Protein AF-A0A3B9PSD3-F1 (afdb_monomer_lite)

Sequence (153 aa):
PRFQTYWLVALSIFFWSGLLLFSYFLRPRLGNSTTFWVAGIWITGTFFLGWGFFLSRMESTKLNREVIALSPSSQTEDPANGIPLRVFAGDGSSANTNVTPGTSLFLDLDTKGFPRSHQSQSGEKWFLARSSSGTNKGWIKRNEFDPVLDLHL

Foldseek 3Di:
DVQLVVLVVVLVCLLVVLVVVLVVCPPPPHDPVVSVVSVVCSVVVSVVSVVVSVVVVVVVLQLLQKKFFADQPPDPDPLVVAAFFFADPDPPTDGPDGDRGRAIKGFDADPVSHGDWDADPVRWIWTWIAHPVRPHTHIDTPSRIGRPDPDPD

pLDDT: mean 84.6, std 11.33, range [44.03, 95.0]

Secondary structure (DSSP, 8-state):
-HHHHHHHHHHHHHHHHHHHHHHHHTSTTS-HHHHHHHHHHHHHHHHHHHHHHHHHHHHHHHHTTEEEE---TT----GGG-EEEESSSSTTPPEEEEE-TT-EEEEPB-TTSSB-EEE-TTS-EEEEEE-TTS-SEEEEEGGGEEESS----

Radius of gyration: 24.24 Å; chains: 1; bounding box: 54×23×71 Å

Structure (mmCIF, N/CA/C/O backbone):
data_AF-A0A3B9PSD3-F1
#
_entry.id   AF-A0A3B9PSD3-F1
#
loop_
_atom_site.group_PDB
_atom_site.id
_atom_site.type_symbol
_atom_site.label_atom_id
_atom_site.label_alt_id
_atom_site.label_comp_id
_atom_site.label_asym_id
_atom_site.label_entity_id
_atom_site.label_seq_id
_atom_site.pdbx_PDB_ins_code
_atom_site.Cartn_x
_atom_site.Cartn_y
_atom_site.Cartn_z
_atom_site.occupancy
_atom_site.B_iso_or_equiv
_atom_site.auth_seq_id
_atom_site.auth_comp_id
_atom_site.auth_asym_id
_atom_site.auth_atom_id
_atom_site.pdbx_PDB_model_num
ATOM 1 N N . PRO A 1 1 ? -7.102 -7.348 0.145 1.00 59.66 1 PRO A N 1
ATOM 2 C CA . PRO A 1 1 ? -8.554 -7.116 0.362 1.00 59.66 1 PRO A CA 1
ATOM 3 C C . PRO A 1 1 ? -9.176 -7.879 1.552 1.00 59.66 1 PRO A C 1
ATOM 5 O O . PRO A 1 1 ? -9.782 -7.236 2.397 1.00 59.66 1 PRO A O 1
ATOM 8 N N . ARG A 1 2 ? -9.018 -9.211 1.666 1.00 71.19 2 ARG A N 1
ATOM 9 C CA . ARG A 1 2 ? -9.720 -10.019 2.695 1.00 71.19 2 ARG A CA 1
ATOM 10 C C . ARG A 1 2 ? -9.451 -9.567 4.141 1.00 71.19 2 ARG A C 1
ATOM 12 O O . ARG A 1 2 ? -10.382 -9.444 4.927 1.00 71.19 2 ARG A O 1
ATOM 19 N N . PHE A 1 3 ? -8.201 -9.237 4.470 1.00 78.12 3 PHE A N 1
ATOM 20 C CA . PHE A 1 3 ? -7.830 -8.767 5.812 1.00 78.12 3 PHE A CA 1
ATOM 21 C C . PHE A 1 3 ? -8.452 -7.418 6.194 1.00 78.12 3 PHE A C 1
ATOM 23 O O . PHE A 1 3 ? -8.880 -7.250 7.331 1.00 78.12 3 PHE A O 1
ATOM 30 N N . GLN A 1 4 ? -8.569 -6.483 5.247 1.00 82.69 4 GLN A N 1
ATOM 31 C CA . GLN A 1 4 ? -9.203 -5.182 5.491 1.00 82.69 4 GLN A CA 1
ATOM 32 C C . GLN A 1 4 ? -10.674 -5.349 5.885 1.00 82.69 4 GLN A C 1
ATOM 34 O O . GLN A 1 4 ? -11.156 -4.668 6.786 1.00 82.69 4 GLN A O 1
ATOM 39 N N . THR A 1 5 ? -11.373 -6.280 5.228 1.00 87.00 5 THR A N 1
ATOM 40 C CA . THR A 1 5 ? -12.773 -6.593 5.524 1.00 87.00 5 THR A CA 1
ATOM 41 C C . THR A 1 5 ? -12.932 -7.123 6.946 1.00 87.00 5 THR A C 1
ATOM 43 O O . THR A 1 5 ? -13.839 -6.680 7.643 1.00 87.00 5 THR A O 1
ATOM 46 N N . TYR A 1 6 ? -12.033 -7.995 7.420 1.00 88.81 6 TYR A N 1
ATOM 47 C CA . TYR A 1 6 ? -12.081 -8.487 8.802 1.00 88.81 6 TYR A CA 1
ATOM 48 C C . TYR A 1 6 ? -11.912 -7.364 9.831 1.00 88.81 6 TYR A C 1
ATOM 50 O O . TYR A 1 6 ? -12.701 -7.287 10.771 1.00 88.81 6 TYR A O 1
ATOM 58 N N . TRP A 1 7 ? -10.953 -6.453 9.627 1.00 88.94 7 TRP A N 1
ATOM 59 C CA . TRP A 1 7 ? -10.776 -5.285 10.499 1.00 88.94 7 TRP A CA 1
ATOM 60 C C . TRP A 1 7 ? -12.003 -4.370 10.502 1.00 88.94 7 TRP A C 1
ATOM 62 O O . TRP A 1 7 ? -12.433 -3.925 11.563 1.00 88.94 7 TRP A O 1
ATOM 72 N N . LEU A 1 8 ? -12.598 -4.123 9.332 1.00 90.88 8 LEU A N 1
ATOM 73 C CA . LEU A 1 8 ? -13.784 -3.276 9.198 1.00 90.88 8 LEU A CA 1
ATOM 74 C C . LEU A 1 8 ? -15.015 -3.882 9.889 1.00 90.88 8 LEU A C 1
ATOM 76 O O . LEU A 1 8 ? -15.758 -3.171 10.567 1.00 90.88 8 LEU A O 1
ATOM 80 N N . VAL A 1 9 ? -15.224 -5.193 9.740 1.00 93.06 9 VAL A N 1
ATOM 81 C CA . VAL A 1 9 ? -16.315 -5.917 10.406 1.00 93.06 9 VAL A CA 1
ATOM 82 C C . VAL A 1 9 ? -16.109 -5.911 11.920 1.00 93.06 9 VAL A C 1
ATOM 84 O O . VAL A 1 9 ? -17.032 -5.557 12.650 1.00 93.06 9 VAL A O 1
ATOM 87 N N . ALA A 1 10 ? -14.898 -6.219 12.397 1.00 91.94 10 ALA A N 1
ATOM 88 C CA . ALA A 1 10 ? -14.577 -6.191 13.822 1.00 91.94 10 ALA A CA 1
ATOM 89 C C . ALA A 1 10 ? -14.781 -4.793 14.430 1.00 91.94 10 ALA A C 1
ATOM 91 O O . ALA A 1 10 ? -15.426 -4.667 15.469 1.00 91.94 10 ALA A O 1
ATOM 92 N N . LEU A 1 11 ? -14.308 -3.741 13.749 1.00 93.56 11 LEU A N 1
ATOM 93 C CA . LEU A 1 11 ? -14.519 -2.346 14.145 1.00 93.56 11 LEU A CA 1
ATOM 94 C C . LEU A 1 11 ? -16.009 -2.010 14.228 1.00 93.56 11 LEU A C 1
ATOM 96 O O . LEU A 1 11 ? -16.447 -1.424 15.212 1.00 93.56 11 LEU A O 1
ATOM 100 N N . SER A 1 12 ? -16.792 -2.414 13.226 1.00 94.00 12 SER A N 1
ATOM 101 C CA . SER A 1 12 ? -18.231 -2.142 13.190 1.00 94.00 12 SER A CA 1
ATOM 102 C C . SER A 1 12 ? -18.958 -2.827 14.350 1.00 94.00 12 SER A C 1
ATOM 104 O O . SER A 1 12 ? -19.711 -2.178 15.071 1.00 94.00 12 SER A O 1
ATOM 106 N N . ILE A 1 13 ? -18.703 -4.120 14.577 1.00 94.69 13 ILE A N 1
ATOM 107 C CA . ILE A 1 13 ? -19.325 -4.886 15.669 1.00 94.69 13 ILE A CA 1
ATOM 108 C C . ILE A 1 13 ? -18.940 -4.299 17.032 1.00 94.69 13 ILE A C 1
ATOM 110 O O . ILE A 1 13 ? -19.797 -4.135 17.902 1.00 94.69 13 ILE A O 1
ATOM 114 N N . PHE A 1 14 ? -17.668 -3.950 17.230 1.00 93.69 14 PHE A N 1
ATOM 115 C CA . PHE A 1 14 ? -17.190 -3.391 18.494 1.00 93.69 14 PHE A CA 1
ATOM 116 C C . PHE A 1 14 ? -17.748 -1.984 18.756 1.00 93.69 14 PHE A C 1
ATOM 118 O O . PHE A 1 14 ? -18.176 -1.670 19.866 1.00 93.69 14 PHE A O 1
ATOM 125 N N . PHE A 1 15 ? -17.818 -1.151 17.716 1.00 94.12 15 PHE A N 1
ATOM 126 C CA . PHE A 1 15 ? -18.397 0.185 17.796 1.00 94.12 15 PHE A CA 1
ATOM 127 C C . PHE A 1 15 ? -19.880 0.130 18.186 1.00 94.12 15 PHE A C 1
ATOM 129 O O . PHE A 1 15 ? -20.284 0.743 19.175 1.00 94.12 15 PHE A O 1
ATOM 136 N N . TRP A 1 16 ? -20.683 -0.658 17.462 1.00 94.38 16 TRP A N 1
ATOM 137 C CA . TRP A 1 16 ? -22.121 -0.763 17.718 1.00 94.38 16 TRP A CA 1
ATOM 138 C C . TRP A 1 16 ? -22.443 -1.459 19.042 1.00 94.38 16 TRP A C 1
ATOM 140 O O . TRP A 1 16 ? -23.335 -1.011 19.763 1.00 94.38 16 TRP A O 1
ATOM 150 N N . SER A 1 17 ? -21.711 -2.516 19.405 1.00 91.44 17 SER A N 1
ATOM 151 C CA . SER A 1 17 ? -21.929 -3.205 20.685 1.00 91.44 17 SER A CA 1
ATOM 152 C C . SER A 1 17 ? -21.620 -2.300 21.880 1.00 91.44 17 SER A C 1
ATOM 154 O O . SER A 1 17 ? -22.390 -2.283 22.840 1.00 91.44 17 SER A O 1
ATOM 156 N N . GLY A 1 18 ? -20.569 -1.480 21.802 1.00 89.56 18 GLY A N 1
ATOM 157 C CA . GLY A 1 18 ? -20.262 -0.510 22.849 1.00 89.56 18 GLY A CA 1
ATOM 158 C C . GLY A 1 18 ? -21.263 0.641 22.952 1.00 89.56 18 GLY A C 1
ATOM 159 O O . GLY A 1 18 ? -21.588 1.035 24.069 1.00 89.56 18 GLY A O 1
ATOM 160 N N . LEU A 1 19 ? -21.838 1.120 21.838 1.00 89.12 19 LEU A N 1
ATOM 161 C CA . LEU A 1 19 ? -22.943 2.093 21.873 1.00 89.12 19 LEU A CA 1
ATOM 162 C C . LEU A 1 19 ? -24.178 1.536 22.593 1.00 89.12 19 LEU A C 1
ATOM 164 O O . LEU A 1 19 ? -24.767 2.214 23.438 1.00 89.12 19 LEU A O 1
ATOM 168 N N . LEU A 1 20 ? -24.552 0.288 22.293 1.00 88.75 20 LEU A N 1
ATOM 169 C CA . LEU A 1 20 ? -25.661 -0.386 22.970 1.00 88.75 20 LEU A CA 1
ATOM 170 C C . LEU A 1 20 ? -25.365 -0.576 24.461 1.00 88.75 20 LEU A C 1
ATOM 172 O O . LEU A 1 20 ? -26.224 -0.277 25.293 1.00 88.75 20 LEU A O 1
ATOM 176 N N . LEU A 1 21 ? -24.141 -0.987 24.813 1.00 84.75 21 LEU A N 1
ATOM 177 C CA . LEU A 1 21 ? -23.711 -1.082 26.208 1.00 84.75 21 LEU A CA 1
ATOM 178 C C . LEU A 1 21 ? -23.828 0.278 26.907 1.00 84.75 21 LEU A C 1
ATOM 180 O O . LEU A 1 21 ? -24.452 0.378 27.958 1.00 84.75 21 LEU A O 1
ATOM 184 N N . PHE A 1 22 ? -23.303 1.343 26.303 1.00 81.12 22 PHE A N 1
ATOM 185 C CA . PHE A 1 22 ? -23.349 2.687 26.873 1.00 81.12 22 PHE A CA 1
ATOM 186 C C . PHE A 1 22 ? -24.790 3.155 27.122 1.00 81.12 22 PHE A C 1
ATOM 188 O O . PHE A 1 22 ? -25.098 3.670 28.197 1.00 81.12 22 PHE A O 1
ATOM 195 N N . SER A 1 23 ? -25.706 2.881 26.186 1.00 80.56 23 SER A N 1
ATOM 196 C CA . SER A 1 23 ? -27.136 3.179 26.353 1.00 80.56 23 SER A CA 1
ATOM 197 C C . SER A 1 23 ? -27.783 2.430 27.529 1.00 80.56 23 SER A C 1
ATOM 199 O O . SER A 1 23 ? -28.663 2.967 28.202 1.00 80.56 23 SER A O 1
ATOM 201 N N . TYR A 1 24 ? -27.318 1.214 27.831 1.00 80.56 24 TYR A N 1
ATOM 202 C CA . TYR A 1 24 ? -27.769 0.438 28.986 1.00 80.56 24 TYR A CA 1
ATOM 203 C C . TYR A 1 24 ? -27.231 1.005 30.310 1.00 80.56 24 TYR A C 1
ATOM 205 O O . TYR A 1 24 ? -27.978 1.104 31.286 1.00 80.56 24 TYR A O 1
ATOM 213 N N . PHE A 1 25 ? -25.963 1.431 30.332 1.00 75.38 25 PHE A N 1
ATOM 214 C CA . PHE A 1 25 ? -25.297 1.994 31.515 1.00 75.38 25 PHE A CA 1
ATOM 215 C C . PHE A 1 25 ? -25.713 3.437 31.846 1.00 75.38 25 PHE A C 1
ATOM 217 O O . PHE A 1 25 ? -25.561 3.859 32.988 1.00 75.38 25 PHE A O 1
ATOM 224 N N . LEU A 1 26 ? -26.300 4.174 30.896 1.00 71.56 26 LEU A N 1
ATOM 225 C CA . LEU A 1 26 ? -26.901 5.497 31.127 1.00 71.56 26 LEU A CA 1
ATOM 226 C C . LEU A 1 26 ? -28.173 5.458 31.995 1.00 71.56 26 LEU A C 1
ATOM 228 O O . LEU A 1 26 ? -28.706 6.510 32.354 1.00 71.56 26 LEU A O 1
ATOM 232 N N . ARG A 1 27 ? -28.683 4.271 32.359 1.00 71.69 27 ARG A N 1
ATOM 233 C CA . ARG A 1 27 ? -29.788 4.176 33.319 1.00 71.69 27 ARG A CA 1
ATOM 234 C C . ARG A 1 27 ? -29.332 4.708 34.686 1.00 71.69 27 ARG A C 1
ATOM 236 O O . ARG A 1 27 ? -28.295 4.269 35.180 1.00 71.69 27 ARG A O 1
ATOM 243 N N . PRO A 1 28 ? -30.148 5.528 35.376 1.00 64.69 28 PRO A N 1
ATOM 244 C CA . PRO A 1 28 ? -29.783 6.219 36.625 1.00 64.69 28 PRO A CA 1
ATOM 245 C C . PRO A 1 28 ? -29.512 5.301 37.836 1.00 64.69 28 PRO A C 1
ATOM 247 O O . PRO A 1 28 ? -29.362 5.773 38.956 1.00 64.69 28 PRO A O 1
ATOM 250 N N . ARG A 1 29 ? -29.476 3.980 37.634 1.00 64.31 29 ARG A N 1
ATOM 251 C CA . ARG A 1 29 ? -29.331 2.958 38.675 1.00 64.31 29 ARG A CA 1
ATOM 252 C C . ARG A 1 29 ? -27.887 2.467 38.852 1.00 64.31 29 ARG A C 1
ATOM 254 O O . ARG A 1 29 ? -27.625 1.726 39.794 1.00 64.31 29 ARG A O 1
ATOM 261 N N . LEU A 1 30 ? -26.969 2.835 37.956 1.00 61.16 30 LEU A N 1
ATOM 262 C CA . LEU A 1 30 ? -25.576 2.377 37.959 1.00 61.16 30 LEU A CA 1
ATOM 263 C C . LEU A 1 30 ? -24.637 3.514 38.379 1.00 61.16 30 LEU A C 1
ATOM 265 O O . LEU A 1 30 ? -24.855 4.672 38.037 1.00 61.16 30 LEU A O 1
ATOM 269 N N . GLY A 1 31 ? -23.606 3.191 39.163 1.00 69.12 31 GLY A N 1
ATOM 270 C CA . GLY A 1 31 ? -22.671 4.186 39.687 1.00 69.12 31 GLY A CA 1
ATOM 271 C C . GLY A 1 31 ? -21.788 4.785 38.590 1.00 69.12 31 GLY A C 1
ATOM 272 O O . GLY A 1 31 ? -21.172 4.045 37.819 1.00 69.12 31 GLY A O 1
ATOM 273 N N . ASN A 1 32 ? -21.658 6.116 38.579 1.00 72.44 32 ASN A N 1
ATOM 274 C CA . ASN A 1 32 ? -20.945 6.894 37.553 1.00 72.44 32 ASN A CA 1
ATOM 275 C C . ASN A 1 32 ? -19.524 6.381 37.242 1.00 72.44 32 ASN A C 1
ATOM 277 O O . ASN A 1 32 ? -19.093 6.430 36.094 1.00 72.44 32 ASN A O 1
ATOM 281 N N . SER A 1 33 ? -18.803 5.843 38.234 1.00 79.44 33 SER A N 1
ATOM 282 C CA . SER A 1 33 ? -17.440 5.314 38.052 1.00 79.44 33 SER A CA 1
ATOM 283 C C . SER A 1 33 ? -17.373 4.157 37.044 1.00 79.44 33 SER A C 1
ATOM 285 O O . SER 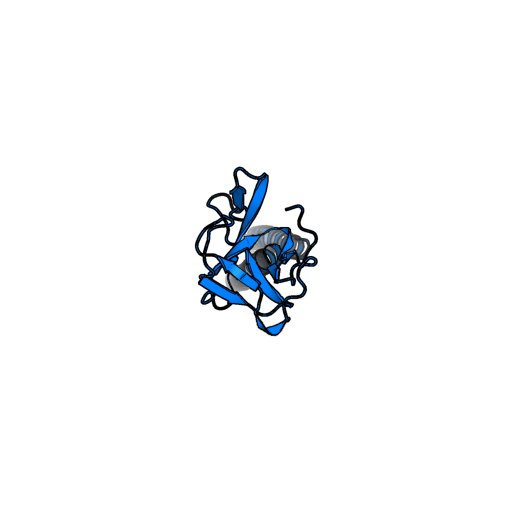A 1 33 ? -16.477 4.124 36.203 1.00 79.44 33 SER A O 1
ATOM 287 N N . THR A 1 34 ? -18.347 3.242 37.069 1.00 79.44 34 THR A N 1
ATOM 288 C CA . THR A 1 34 ? -18.379 2.088 36.152 1.00 79.44 34 THR A CA 1
ATOM 289 C C . THR A 1 34 ? -18.632 2.508 34.704 1.00 79.44 34 THR A C 1
ATOM 291 O O . THR A 1 34 ? -17.984 1.998 33.791 1.00 79.44 34 THR A O 1
ATOM 294 N N . THR A 1 35 ? -19.494 3.506 34.496 1.00 81.31 35 THR A N 1
ATOM 295 C CA . THR A 1 35 ? -19.794 4.067 33.175 1.00 81.31 35 THR A CA 1
ATOM 296 C C . THR A 1 35 ? -18.565 4.722 32.542 1.00 81.31 35 THR A C 1
ATOM 298 O O . THR A 1 35 ? -18.313 4.518 31.356 1.00 81.31 35 THR A O 1
ATOM 301 N N . PHE A 1 36 ? -17.752 5.447 33.323 1.00 84.12 36 PHE A N 1
ATOM 302 C CA . PHE A 1 36 ? -16.509 6.047 32.821 1.00 84.12 36 PHE A CA 1
ATOM 303 C C . PHE A 1 36 ? -15.465 5.000 32.414 1.00 84.12 36 PHE A C 1
ATOM 305 O O . PHE A 1 36 ? -14.837 5.148 31.367 1.00 84.12 36 PHE A O 1
ATOM 312 N N . TRP A 1 37 ? -15.308 3.921 33.187 1.00 85.31 37 TRP A N 1
ATOM 313 C CA . TRP A 1 37 ? -14.384 2.835 32.837 1.00 85.31 37 TRP A CA 1
ATOM 314 C C . TRP A 1 37 ? -14.788 2.112 31.550 1.00 85.31 37 TRP A C 1
ATOM 316 O O . TRP A 1 37 ? -13.952 1.910 30.669 1.00 85.31 37 TRP A O 1
ATOM 326 N N . VAL A 1 38 ? -16.073 1.768 31.412 1.00 85.81 38 VAL A N 1
ATOM 327 C CA . VAL A 1 38 ? -16.601 1.123 30.198 1.00 85.81 38 VAL A CA 1
ATOM 328 C C . VAL A 1 38 ? -16.423 2.035 28.983 1.00 85.81 38 VAL A C 1
ATOM 330 O O . VAL A 1 38 ? -15.973 1.573 27.935 1.00 85.81 38 VAL A O 1
ATOM 333 N N . ALA A 1 39 ? -16.706 3.334 29.128 1.00 86.62 39 ALA A N 1
ATOM 334 C CA . ALA A 1 39 ? -16.492 4.310 28.064 1.00 86.62 39 ALA A CA 1
ATOM 335 C C . ALA A 1 39 ? -15.012 4.410 27.662 1.00 86.62 39 ALA A C 1
ATOM 337 O O . ALA A 1 39 ? -14.705 4.416 26.472 1.00 86.62 39 ALA A O 1
ATOM 338 N N . GLY A 1 40 ? -14.093 4.428 28.634 1.00 90.62 40 GLY A N 1
ATOM 339 C CA . GLY A 1 40 ? -12.653 4.454 28.379 1.00 90.62 40 GLY A CA 1
ATOM 340 C C . GLY A 1 40 ? -12.183 3.248 27.565 1.00 90.62 40 GLY A C 1
ATOM 341 O O . GLY A 1 40 ? -11.575 3.419 26.510 1.00 90.62 40 GLY A O 1
ATOM 342 N N . ILE A 1 41 ? -12.537 2.032 27.996 1.00 90.75 41 ILE A N 1
ATOM 343 C CA . ILE A 1 41 ? -12.187 0.791 27.283 1.00 90.75 41 ILE A CA 1
ATOM 344 C C . ILE A 1 41 ? -12.766 0.796 25.864 1.00 90.75 41 ILE A C 1
ATOM 346 O O . ILE A 1 41 ? -12.080 0.418 24.913 1.00 90.75 41 ILE A O 1
ATOM 350 N N . TRP A 1 42 ? -14.011 1.246 25.705 1.00 92.56 42 TRP A N 1
ATOM 351 C CA . TRP A 1 42 ? -14.661 1.299 24.401 1.00 92.56 42 TRP A CA 1
ATOM 352 C C . TRP A 1 42 ? -13.985 2.287 23.442 1.00 92.56 42 TRP A C 1
ATOM 354 O O . TRP A 1 42 ? -13.716 1.935 22.291 1.00 92.56 42 TRP A O 1
ATOM 364 N N . ILE A 1 43 ? -13.653 3.495 23.908 1.00 92.81 43 ILE A N 1
ATOM 365 C CA . ILE A 1 43 ? -12.957 4.505 23.098 1.00 92.81 43 ILE A CA 1
ATOM 366 C C . ILE A 1 43 ? -11.573 3.992 22.692 1.00 92.81 43 ILE A C 1
ATOM 368 O O . ILE A 1 43 ? -11.231 4.019 21.508 1.00 92.81 43 ILE A O 1
ATOM 372 N N . THR A 1 44 ? -10.794 3.467 23.642 1.00 95.00 44 THR A N 1
ATOM 373 C CA . THR A 1 44 ? -9.454 2.934 23.363 1.00 95.00 44 THR A CA 1
ATOM 374 C C . THR A 1 44 ? -9.506 1.741 22.408 1.00 95.00 44 THR A C 1
ATOM 376 O O . THR A 1 44 ? -8.723 1.684 21.460 1.00 95.00 44 THR A O 1
ATOM 379 N N . GLY A 1 45 ? -10.452 0.816 22.596 1.00 93.81 45 GLY A N 1
ATOM 380 C CA . GLY A 1 45 ? -10.635 -0.333 21.706 1.00 93.81 45 GLY A CA 1
ATOM 381 C C . GLY A 1 45 ? -11.053 0.077 20.292 1.00 93.81 45 GLY A C 1
ATOM 382 O O . GLY A 1 45 ? -10.506 -0.429 19.314 1.00 93.81 45 GLY A O 1
ATOM 383 N N . THR A 1 46 ? -11.952 1.057 20.167 1.00 94.19 46 THR A N 1
ATOM 384 C CA . THR A 1 46 ? -12.370 1.601 18.865 1.00 94.19 46 THR A CA 1
ATOM 385 C C . THR A 1 46 ? -11.198 2.269 18.149 1.00 94.19 46 THR A C 1
ATOM 387 O O . THR A 1 46 ? -10.991 2.038 16.957 1.00 94.19 46 THR A O 1
ATOM 390 N N . PHE A 1 47 ? -10.387 3.043 18.877 1.00 94.94 47 PHE A N 1
ATOM 391 C CA . PHE A 1 47 ? -9.179 3.655 18.331 1.00 94.94 47 PHE A CA 1
ATOM 392 C C . PHE A 1 47 ? -8.176 2.599 17.847 1.00 94.94 47 PHE A C 1
ATOM 394 O O . PHE A 1 47 ? -7.680 2.693 16.726 1.00 94.94 47 PHE A O 1
ATOM 401 N N . PHE A 1 48 ? -7.928 1.557 18.645 1.00 94.69 48 PHE A N 1
ATOM 402 C CA . PHE A 1 48 ? -7.033 0.459 18.280 1.00 94.69 48 PHE A CA 1
ATOM 403 C C . PHE A 1 48 ? -7.497 -0.288 17.017 1.00 94.69 48 PHE A C 1
ATOM 405 O O . PHE A 1 48 ? -6.701 -0.522 16.107 1.00 94.69 48 PHE A O 1
ATOM 412 N N . LEU A 1 49 ? -8.788 -0.619 16.917 1.00 93.88 49 LEU A N 1
ATOM 413 C CA . LEU A 1 49 ? -9.349 -1.285 15.736 1.00 93.88 49 LEU A CA 1
ATOM 414 C C . LEU A 1 49 ? -9.306 -0.382 14.493 1.00 93.88 49 LEU A C 1
ATOM 416 O O . LEU A 1 49 ? -8.974 -0.850 13.402 1.00 93.88 49 LEU A O 1
ATOM 420 N N . GLY A 1 50 ? -9.591 0.914 14.653 1.00 93.88 50 GLY A N 1
ATOM 421 C CA . GLY A 1 50 ? -9.480 1.902 13.578 1.00 93.88 50 GLY A CA 1
ATOM 422 C C . GLY A 1 50 ? -8.043 2.052 13.074 1.00 93.88 50 GLY A C 1
ATOM 423 O O . GLY A 1 50 ? -7.805 2.084 11.865 1.00 93.88 50 GLY A O 1
ATOM 424 N N . TRP A 1 51 ? -7.076 2.056 13.991 1.00 94.06 51 TRP A N 1
ATOM 425 C CA . TRP A 1 51 ? -5.652 2.052 13.670 1.00 94.06 51 TRP A CA 1
ATOM 426 C C . TRP A 1 51 ? -5.233 0.791 12.898 1.00 94.06 51 TRP A C 1
ATOM 428 O O . TRP A 1 51 ? -4.582 0.892 11.856 1.00 94.06 51 TRP A O 1
ATOM 438 N N . GLY A 1 52 ? -5.663 -0.393 13.346 1.00 92.12 52 GLY A N 1
ATOM 439 C CA . GLY A 1 52 ? -5.403 -1.659 12.652 1.00 92.12 52 GLY A CA 1
ATOM 440 C C . GLY A 1 52 ? -5.979 -1.690 11.232 1.00 92.12 52 GLY A C 1
ATOM 441 O O . GLY A 1 52 ? -5.290 -2.081 10.285 1.00 92.12 52 GLY A O 1
ATOM 442 N N . PHE A 1 53 ? -7.207 -1.195 11.053 1.00 92.38 53 PHE A N 1
ATOM 443 C CA . PHE A 1 53 ? -7.813 -1.028 9.730 1.00 92.38 53 PHE A CA 1
ATOM 444 C C . PHE A 1 53 ? -6.988 -0.096 8.832 1.00 92.38 53 PHE A C 1
ATOM 446 O O . PHE A 1 53 ? -6.731 -0.426 7.673 1.00 92.38 53 PHE A O 1
ATOM 453 N N . PHE A 1 54 ? -6.542 1.047 9.361 1.00 91.56 54 PHE A N 1
ATOM 454 C CA . PHE A 1 54 ? -5.728 2.008 8.619 1.00 91.56 54 PHE A CA 1
ATOM 455 C C . PHE A 1 54 ? -4.401 1.399 8.143 1.00 91.56 54 PHE A C 1
ATOM 457 O O . PHE A 1 54 ? -4.090 1.470 6.952 1.00 91.56 54 PHE A O 1
ATOM 464 N N . LEU A 1 55 ? -3.664 0.727 9.033 1.00 91.38 55 LEU A N 1
ATOM 465 C CA . LEU A 1 55 ? -2.420 0.036 8.683 1.00 91.38 55 LEU A CA 1
ATOM 466 C C . LEU A 1 55 ? -2.650 -1.055 7.632 1.00 91.38 55 LEU A C 1
ATOM 468 O O . LEU A 1 55 ? -1.964 -1.093 6.610 1.00 91.38 55 LEU A O 1
ATOM 472 N N . SER A 1 56 ? -3.668 -1.900 7.828 1.00 90.06 56 SER A N 1
ATOM 473 C CA . SER A 1 56 ? -4.029 -2.943 6.860 1.00 90.06 56 SER A CA 1
ATOM 474 C C . SER A 1 56 ? -4.381 -2.351 5.490 1.00 90.06 56 SER A C 1
ATOM 476 O O . SER A 1 56 ? -4.045 -2.915 4.441 1.00 90.06 56 SER A O 1
ATOM 478 N N . ARG A 1 57 ? -5.028 -1.179 5.476 1.00 88.81 57 ARG A N 1
ATOM 479 C CA . ARG A 1 57 ? -5.343 -0.455 4.246 1.00 88.81 57 ARG A CA 1
ATOM 480 C C . ARG A 1 57 ? -4.093 0.011 3.512 1.00 88.81 57 ARG A C 1
ATOM 482 O O . ARG A 1 57 ? -4.001 -0.214 2.303 1.00 88.81 57 ARG A O 1
ATOM 489 N N . MET A 1 58 ? -3.152 0.631 4.219 1.00 87.00 58 MET A N 1
ATOM 490 C CA . MET A 1 58 ? -1.902 1.112 3.628 1.00 87.00 58 MET A CA 1
ATOM 491 C C . MET A 1 58 ? -1.084 -0.035 3.035 1.00 87.00 58 MET A C 1
ATOM 493 O O . MET A 1 58 ? -0.699 0.038 1.869 1.00 87.00 58 MET A O 1
ATOM 497 N N . GLU A 1 59 ? -0.891 -1.118 3.787 1.00 87.56 59 GLU A N 1
ATOM 498 C CA . GLU A 1 59 ? -0.063 -2.243 3.340 1.00 87.56 59 GLU A CA 1
ATOM 499 C C . GLU A 1 59 ? -0.692 -3.000 2.171 1.00 87.56 59 GLU A C 1
ATOM 501 O O . GLU A 1 59 ? -0.026 -3.263 1.173 1.00 87.56 59 GLU A O 1
ATOM 506 N N . SER A 1 60 ? -2.006 -3.242 2.190 1.00 86.31 60 SER A N 1
ATOM 507 C CA . SER A 1 60 ? -2.670 -3.841 1.024 1.00 86.31 60 SER A CA 1
ATOM 508 C C . SER A 1 60 ? -2.604 -2.936 -0.209 1.00 86.31 60 SER A C 1
ATOM 510 O O . SER A 1 60 ? -2.605 -3.444 -1.324 1.00 86.31 60 SER A O 1
ATOM 512 N N . THR A 1 61 ? -2.570 -1.611 -0.038 1.00 84.50 61 THR A N 1
ATOM 513 C CA . THR A 1 61 ? -2.452 -0.671 -1.165 1.00 84.50 61 THR A CA 1
ATOM 514 C C . THR A 1 61 ? -1.040 -0.659 -1.749 1.00 84.50 61 THR A C 1
ATOM 516 O O . THR A 1 61 ? -0.891 -0.433 -2.950 1.00 84.50 61 THR A O 1
ATOM 519 N N . LYS A 1 62 ? -0.010 -0.890 -0.923 1.00 86.06 62 LYS A N 1
ATOM 520 C CA . LYS A 1 62 ? 1.373 -1.092 -1.378 1.00 86.06 62 LYS A CA 1
ATOM 521 C C . LYS A 1 62 ? 1.533 -2.434 -2.089 1.00 86.06 62 LYS A C 1
ATOM 523 O O . LYS A 1 62 ? 2.085 -2.465 -3.178 1.00 86.06 62 LYS A O 1
ATOM 528 N N . LEU A 1 63 ? 0.974 -3.504 -1.532 1.00 86.56 63 LEU A N 1
ATOM 529 C CA . LEU A 1 63 ? 1.050 -4.836 -2.128 1.00 86.56 63 LEU A CA 1
ATOM 530 C C . LEU A 1 63 ? 0.307 -4.908 -3.475 1.00 86.56 63 LEU A C 1
ATOM 532 O O . LEU A 1 63 ? 0.811 -5.462 -4.442 1.00 86.56 63 LEU A O 1
ATOM 536 N N . ASN A 1 64 ? -0.862 -4.268 -3.585 1.00 85.94 64 ASN A N 1
ATOM 537 C CA . ASN A 1 64 ? -1.644 -4.223 -4.831 1.00 85.94 64 ASN A CA 1
ATOM 538 C C . ASN A 1 64 ? -0.989 -3.420 -5.968 1.00 85.94 64 ASN A C 1
ATOM 540 O O . ASN A 1 64 ? -1.521 -3.383 -7.071 1.00 85.94 64 ASN A O 1
ATOM 544 N N . ARG A 1 65 ? 0.100 -2.701 -5.711 1.00 89.44 65 ARG A N 1
ATOM 545 C CA . ARG A 1 65 ? 0.847 -1.978 -6.751 1.00 89.44 65 ARG A CA 1
ATOM 546 C C . ARG A 1 65 ? 2.252 -2.537 -6.923 1.00 89.44 65 ARG A C 1
ATOM 548 O O . ARG A 1 65 ? 3.038 -1.936 -7.650 1.00 89.44 65 ARG A O 1
ATOM 555 N N . GLU A 1 66 ? 2.579 -3.593 -6.190 1.00 92.31 66 GLU A N 1
ATOM 556 C CA . GLU A 1 66 ? 3.897 -4.193 -6.202 1.00 92.31 66 GLU A CA 1
ATOM 557 C C . GLU A 1 66 ? 4.054 -5.057 -7.449 1.00 92.31 66 GLU A C 1
ATOM 559 O O . GLU A 1 66 ? 3.210 -5.900 -7.770 1.00 92.31 66 GLU A O 1
ATOM 564 N N . VAL A 1 67 ? 5.140 -4.811 -8.165 1.00 92.38 67 VAL A N 1
ATOM 565 C CA . VAL A 1 67 ? 5.512 -5.509 -9.386 1.00 92.38 67 VAL A CA 1
ATOM 566 C C . VAL A 1 67 ? 6.980 -5.896 -9.307 1.00 92.38 67 VAL A C 1
ATOM 568 O O . VAL A 1 67 ? 7.797 -5.173 -8.739 1.00 92.38 67 VAL A O 1
ATOM 571 N N . ILE A 1 68 ? 7.319 -7.038 -9.881 1.00 91.69 68 ILE A N 1
ATOM 572 C CA . ILE A 1 68 ? 8.682 -7.544 -9.953 1.00 91.69 68 ILE A CA 1
ATOM 573 C C . ILE A 1 68 ? 9.218 -7.218 -11.335 1.00 91.69 68 ILE A C 1
ATOM 575 O O . ILE A 1 68 ? 8.601 -7.561 -12.342 1.00 91.69 68 ILE A O 1
ATOM 579 N N . ALA A 1 69 ? 10.367 -6.554 -11.379 1.00 90.75 69 ALA A N 1
ATOM 580 C CA . ALA A 1 69 ? 11.041 -6.245 -12.628 1.00 90.75 69 ALA A CA 1
ATOM 581 C C . ALA A 1 69 ? 11.569 -7.541 -13.276 1.00 90.75 69 ALA A C 1
ATOM 583 O O . ALA A 1 69 ? 12.280 -8.315 -12.630 1.00 90.75 69 ALA A O 1
ATOM 584 N N . LEU A 1 70 ? 11.235 -7.777 -14.543 1.00 87.38 70 LEU A N 1
ATOM 585 C CA . LEU A 1 70 ? 11.631 -8.955 -15.312 1.00 87.38 70 LEU A CA 1
ATOM 586 C C . LEU A 1 70 ? 12.585 -8.577 -16.441 1.00 87.38 70 LEU A C 1
ATOM 588 O O . LEU A 1 70 ? 12.402 -7.558 -17.107 1.00 87.38 70 LEU A O 1
ATOM 592 N N . SER A 1 71 ? 13.591 -9.418 -16.682 1.00 77.94 71 SER A N 1
ATOM 593 C CA . SER A 1 71 ? 14.428 -9.267 -17.871 1.00 77.94 71 SER A CA 1
ATOM 594 C C . SER A 1 71 ? 13.579 -9.489 -19.127 1.00 77.94 71 SER A C 1
ATOM 596 O O . SER A 1 71 ? 12.810 -10.456 -19.165 1.00 77.94 71 SER A O 1
ATOM 598 N N . PRO A 1 72 ? 13.708 -8.643 -20.163 1.00 66.12 72 PRO A N 1
ATOM 599 C CA . PRO A 1 72 ? 12.987 -8.843 -21.411 1.00 66.12 72 PRO A CA 1
ATOM 600 C C . PRO A 1 72 ? 13.381 -10.190 -22.030 1.00 66.12 72 PRO A C 1
ATOM 602 O O . PRO A 1 72 ? 14.558 -10.493 -22.206 1.00 66.12 72 PRO A O 1
ATOM 605 N N . SER A 1 73 ? 12.384 -11.003 -22.383 1.00 57.72 73 SER A N 1
ATOM 606 C CA . SER A 1 73 ? 12.578 -12.357 -22.925 1.00 57.72 73 SER A CA 1
ATOM 607 C C . SER A 1 73 ? 13.267 -12.397 -24.296 1.00 57.72 73 SER A C 1
ATOM 609 O O . SER A 1 73 ? 13.648 -13.469 -24.760 1.00 57.72 73 SER A O 1
ATOM 611 N N . SER A 1 74 ? 13.418 -11.247 -24.959 1.00 53.50 74 SER A N 1
ATOM 612 C CA . SER A 1 74 ? 13.845 -11.134 -26.354 1.00 53.50 74 SER A CA 1
ATOM 613 C C . SER A 1 74 ? 15.265 -10.603 -26.559 1.00 53.50 74 SER A C 1
ATOM 615 O O . SER A 1 74 ? 15.618 -10.296 -27.696 1.00 53.50 74 SER A O 1
ATOM 617 N N . GLN A 1 75 ? 16.084 -10.463 -25.514 1.00 48.88 75 GLN A N 1
ATOM 618 C CA . GLN A 1 75 ? 17.443 -9.942 -25.667 1.00 48.88 75 GLN A CA 1
ATOM 619 C C . GLN A 1 75 ? 18.486 -10.835 -24.999 1.00 48.88 75 GLN A C 1
ATOM 621 O O . GLN A 1 75 ? 18.466 -11.064 -23.794 1.00 48.88 75 GLN A O 1
ATOM 626 N N . THR A 1 76 ? 19.449 -11.265 -25.815 1.00 44.03 76 THR A N 1
ATOM 627 C CA . THR A 1 76 ? 20.784 -11.777 -25.465 1.00 44.03 76 THR A CA 1
ATOM 628 C C . THR A 1 76 ? 21.642 -10.690 -24.791 1.00 44.03 76 THR A C 1
ATOM 630 O O . THR A 1 76 ? 22.835 -10.576 -25.054 1.00 44.03 76 THR A O 1
ATOM 633 N N . GLU A 1 77 ? 21.028 -9.817 -23.996 1.00 48.34 77 GLU A N 1
ATOM 634 C CA . GLU A 1 77 ? 21.729 -8.807 -23.219 1.00 48.34 77 GLU A CA 1
ATOM 635 C C . GLU A 1 77 ? 22.020 -9.398 -21.846 1.00 48.34 77 GLU A C 1
ATOM 637 O O . GLU A 1 77 ? 21.137 -9.955 -21.187 1.00 48.34 77 GLU A O 1
ATOM 642 N N . ASP A 1 78 ? 23.288 -9.321 -21.445 1.00 49.59 78 ASP A N 1
ATOM 643 C CA . ASP A 1 78 ? 23.745 -9.797 -20.150 1.00 49.59 78 ASP A CA 1
ATOM 644 C C . ASP A 1 78 ? 22.829 -9.272 -19.029 1.00 49.59 78 ASP A C 1
ATOM 646 O O . ASP A 1 78 ? 22.523 -8.073 -18.990 1.00 49.59 78 ASP A O 1
ATOM 650 N N . PRO A 1 79 ? 22.471 -10.108 -18.034 1.00 53.06 79 PRO A N 1
ATOM 651 C CA . PRO A 1 79 ? 21.720 -9.670 -16.854 1.00 53.06 79 PRO A CA 1
ATOM 652 C C . PRO A 1 79 ? 22.425 -8.546 -16.065 1.00 53.06 79 PRO A C 1
ATOM 654 O O . PRO A 1 79 ? 21.833 -7.966 -15.155 1.00 53.06 79 PRO A O 1
ATOM 657 N N . ALA A 1 80 ? 23.673 -8.221 -16.419 1.00 52.72 80 ALA A N 1
ATOM 658 C CA . ALA A 1 80 ? 24.470 -7.136 -15.870 1.00 52.72 80 ALA A CA 1
ATOM 659 C C . ALA A 1 80 ? 23.948 -5.724 -16.207 1.00 52.72 80 ALA A C 1
ATOM 661 O O . ALA A 1 80 ? 24.189 -4.809 -15.421 1.00 52.72 80 ALA A O 1
ATOM 662 N N . ASN A 1 81 ? 23.226 -5.517 -17.319 1.00 66.12 81 ASN A N 1
ATOM 663 C CA . ASN A 1 81 ? 22.820 -4.161 -17.731 1.00 66.12 81 ASN A CA 1
ATOM 664 C C . ASN A 1 81 ? 21.591 -3.606 -16.985 1.00 66.12 81 ASN A C 1
ATOM 666 O O . ASN A 1 81 ? 21.377 -2.389 -16.971 1.00 66.12 81 ASN A O 1
ATOM 670 N N . GLY A 1 82 ? 20.835 -4.463 -16.290 1.00 80.19 82 GLY A N 1
ATOM 671 C CA . GLY A 1 82 ? 19.635 -4.070 -15.551 1.00 80.19 82 GLY A CA 1
ATOM 672 C C . GLY A 1 82 ? 18.472 -3.636 -16.454 1.00 80.19 82 GLY A C 1
ATOM 673 O O . GLY A 1 82 ? 18.620 -3.392 -17.646 1.00 80.19 82 GLY A O 1
ATOM 674 N N . ILE A 1 83 ? 17.281 -3.543 -15.873 1.00 86.38 83 ILE A N 1
ATOM 675 C CA . ILE A 1 83 ? 16.058 -3.116 -16.554 1.00 86.38 83 ILE A CA 1
ATOM 676 C C . ILE A 1 83 ? 15.986 -1.585 -16.496 1.00 86.38 83 ILE A C 1
ATOM 678 O O . ILE A 1 83 ? 16.017 -1.019 -15.395 1.00 86.38 83 ILE A O 1
ATOM 682 N N . PRO A 1 84 ? 15.894 -0.889 -17.641 1.00 89.44 84 PRO A N 1
ATOM 683 C CA . PRO A 1 84 ? 15.905 0.566 -17.669 1.00 89.44 84 PRO A CA 1
ATOM 684 C C . PRO A 1 84 ? 14.536 1.148 -17.298 1.00 89.44 84 PRO A C 1
ATOM 686 O O . PRO A 1 84 ? 13.545 0.982 -18.010 1.00 89.44 84 PRO A O 1
ATOM 689 N N . LEU A 1 85 ? 14.494 1.925 -16.217 1.00 91.38 85 LEU A N 1
ATOM 690 C CA . LEU A 1 85 ? 13.379 2.821 -15.921 1.00 91.38 85 LEU A CA 1
ATOM 691 C C . LEU A 1 85 ? 13.586 4.125 -16.690 1.00 91.38 85 LEU A C 1
ATOM 693 O O . LEU A 1 85 ? 14.555 4.849 -16.461 1.00 91.38 85 LEU A O 1
ATOM 697 N N . ARG A 1 86 ? 12.678 4.435 -17.611 1.00 93.19 86 ARG A N 1
ATOM 698 C CA . ARG A 1 86 ? 12.854 5.496 -18.612 1.00 93.19 86 ARG A CA 1
ATOM 699 C C . ARG A 1 86 ? 12.292 6.845 -18.157 1.00 93.19 86 ARG A C 1
ATOM 701 O O . ARG A 1 86 ? 11.368 6.900 -17.346 1.00 93.19 86 ARG A O 1
ATOM 708 N N . VAL A 1 87 ? 12.849 7.947 -18.662 1.00 91.38 87 VAL A N 1
ATOM 709 C CA . VAL A 1 87 ? 12.409 9.313 -18.302 1.00 91.38 87 VAL A CA 1
ATOM 710 C C . VAL A 1 87 ? 10.981 9.591 -18.790 1.00 91.38 87 VAL A C 1
ATOM 712 O O . VAL A 1 87 ? 10.180 10.178 -18.059 1.00 91.38 87 VAL A O 1
ATOM 715 N N . PHE A 1 88 ? 10.635 9.123 -19.991 1.00 89.62 88 PHE A N 1
ATOM 716 C CA . PHE A 1 88 ? 9.293 9.229 -20.564 1.00 89.62 88 PHE A CA 1
ATOM 717 C C . PHE A 1 88 ? 8.837 7.907 -21.195 1.00 89.62 88 PHE A C 1
ATOM 719 O O . PHE A 1 88 ? 9.629 6.998 -21.432 1.00 89.62 88 PHE A O 1
ATOM 726 N N . ALA A 1 89 ? 7.533 7.791 -21.439 1.00 88.69 89 ALA A N 1
ATOM 727 C CA . ALA A 1 89 ? 6.924 6.608 -22.034 1.00 88.69 89 ALA A CA 1
ATOM 728 C C . ALA A 1 89 ? 7.087 6.623 -23.563 1.00 88.69 89 ALA A C 1
ATOM 730 O O . ALA A 1 89 ? 6.270 7.207 -24.274 1.00 88.69 89 ALA A O 1
ATOM 731 N N . GLY A 1 90 ? 8.155 6.007 -24.066 1.00 86.69 90 GLY A N 1
ATOM 732 C CA . GLY A 1 90 ? 8.390 5.850 -25.500 1.00 86.69 90 GLY A CA 1
ATOM 733 C C . GLY A 1 90 ? 9.736 5.203 -25.818 1.00 86.69 90 GLY A C 1
ATOM 734 O O . GLY A 1 90 ? 10.673 5.279 -25.024 1.00 86.69 90 GLY A O 1
ATOM 735 N N . ASP A 1 91 ? 9.839 4.594 -27.001 1.00 80.12 91 ASP A N 1
ATOM 736 C CA . ASP A 1 91 ? 11.029 3.844 -27.436 1.00 80.12 91 ASP A CA 1
ATOM 737 C C . ASP A 1 91 ? 12.288 4.709 -27.578 1.00 80.12 91 ASP A C 1
ATOM 739 O O . ASP A 1 91 ? 13.397 4.229 -27.373 1.00 80.12 91 ASP A O 1
ATOM 743 N N . GLY A 1 92 ? 12.126 6.004 -27.863 1.00 81.50 92 GLY A N 1
ATOM 744 C CA . GLY A 1 92 ? 13.232 6.965 -27.917 1.00 81.50 92 GLY A CA 1
ATOM 745 C C . GLY A 1 92 ? 13.691 7.487 -26.551 1.00 81.50 92 GLY A C 1
ATOM 746 O O . GLY A 1 92 ? 14.536 8.380 -26.505 1.00 81.50 92 GLY A O 1
ATOM 747 N N . SER A 1 93 ? 13.117 7.010 -25.440 1.00 85.00 93 SER A N 1
ATOM 748 C CA . SER A 1 93 ? 13.483 7.500 -24.110 1.00 85.00 93 SER A CA 1
ATOM 749 C C . SER A 1 93 ? 14.775 6.875 -23.611 1.00 85.00 93 SER A C 1
ATOM 751 O O . SER A 1 93 ? 14.919 5.655 -23.559 1.00 85.00 93 SER A O 1
ATOM 753 N N . SER A 1 94 ? 15.665 7.725 -23.103 1.00 87.06 94 SER A N 1
ATOM 754 C CA . SER A 1 94 ? 16.816 7.289 -22.322 1.00 87.06 94 SER A CA 1
ATOM 755 C C . SER A 1 94 ? 16.392 6.700 -20.972 1.00 87.06 94 SER A C 1
ATOM 757 O O . SER A 1 94 ? 15.319 7.011 -20.428 1.00 87.06 94 SER A O 1
ATOM 759 N N . ALA A 1 95 ? 17.255 5.837 -20.434 1.00 87.31 95 ALA A N 1
ATOM 760 C CA . ALA A 1 95 ? 17.136 5.317 -19.082 1.00 87.31 95 ALA A CA 1
ATOM 761 C C . ALA A 1 95 ? 17.450 6.428 -18.068 1.00 87.31 95 ALA A C 1
ATOM 763 O O . ALA A 1 95 ? 18.501 7.062 -18.131 1.00 87.31 95 ALA A O 1
ATOM 764 N N . ASN A 1 96 ? 16.534 6.657 -17.131 1.00 89.50 96 ASN A N 1
ATOM 765 C C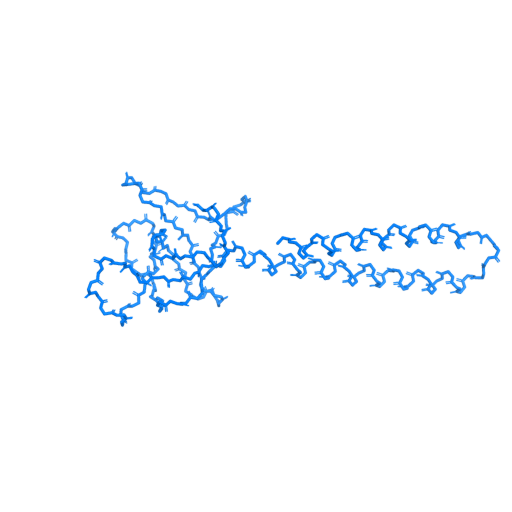A . ASN A 1 96 ? 16.760 7.512 -15.968 1.00 89.50 96 ASN A CA 1
ATOM 766 C C . ASN A 1 96 ? 17.583 6.773 -14.903 1.00 89.50 96 ASN A C 1
ATOM 768 O O . ASN A 1 96 ? 18.430 7.347 -14.228 1.00 89.50 96 ASN A O 1
ATOM 772 N N . THR A 1 97 ? 17.299 5.483 -14.727 1.00 89.62 97 THR A N 1
ATOM 773 C CA . THR A 1 97 ? 17.969 4.596 -13.775 1.00 89.62 97 THR A CA 1
ATOM 774 C C . THR A 1 97 ? 17.778 3.149 -14.216 1.00 89.62 97 THR A C 1
ATOM 776 O O . THR A 1 97 ? 16.780 2.837 -14.868 1.00 89.62 97 THR A O 1
ATOM 779 N N . ASN A 1 98 ? 18.702 2.268 -13.841 1.00 90.00 98 ASN A N 1
ATOM 780 C CA . ASN A 1 98 ? 18.608 0.840 -14.124 1.00 90.00 98 ASN A CA 1
ATOM 781 C C . ASN A 1 98 ? 18.373 0.084 -12.821 1.00 90.00 98 ASN A C 1
ATOM 783 O O . ASN A 1 98 ? 18.976 0.391 -11.790 1.00 90.00 98 ASN A O 1
ATOM 787 N N . VAL A 1 99 ? 17.488 -0.906 -12.867 1.00 89.94 99 VAL A N 1
ATOM 788 C CA . VAL A 1 99 ? 17.172 -1.756 -11.718 1.00 89.94 99 VAL A CA 1
ATOM 789 C C . VAL A 1 99 ? 17.510 -3.202 -12.026 1.00 89.94 99 VAL A C 1
ATOM 791 O O . VAL A 1 99 ? 17.305 -3.678 -13.137 1.00 89.94 99 VAL A O 1
ATOM 794 N N . THR A 1 100 ? 18.028 -3.925 -11.043 1.00 89.25 100 THR A N 1
ATOM 795 C CA . THR A 1 100 ? 18.342 -5.343 -11.222 1.00 89.25 100 THR A CA 1
ATOM 796 C C . THR A 1 100 ? 17.048 -6.141 -11.435 1.00 89.25 100 THR A C 1
ATOM 798 O O . THR A 1 100 ? 16.063 -5.884 -10.731 1.00 89.25 100 THR A O 1
ATOM 801 N N . PRO A 1 101 ? 17.018 -7.119 -12.355 1.00 89.19 101 PRO A N 1
ATOM 802 C CA . PRO A 1 101 ? 15.909 -8.064 -12.455 1.00 89.19 101 PRO A CA 1
ATOM 803 C C . PRO A 1 101 ? 15.603 -8.722 -11.103 1.00 89.19 101 PRO A C 1
ATOM 805 O O . PRO A 1 101 ? 16.504 -8.974 -10.305 1.00 89.19 101 PRO A O 1
ATOM 808 N N . GLY A 1 102 ? 14.326 -8.962 -10.819 1.00 87.50 102 GLY A N 1
ATOM 809 C CA . GLY A 1 102 ? 13.856 -9.451 -9.521 1.00 87.50 102 GLY A CA 1
ATOM 810 C C . GLY A 1 102 ? 13.646 -8.358 -8.465 1.00 87.50 102 GLY A C 1
ATOM 811 O O . GLY A 1 102 ? 13.131 -8.647 -7.387 1.00 87.50 102 GLY A O 1
ATOM 812 N N . THR A 1 103 ? 13.999 -7.100 -8.750 1.00 90.69 103 THR A N 1
ATOM 813 C CA . THR A 1 103 ? 13.737 -5.987 -7.825 1.00 90.69 103 THR A CA 1
ATOM 814 C C . THR A 1 103 ? 12.240 -5.693 -7.739 1.00 90.69 103 THR A C 1
ATOM 816 O O . THR A 1 103 ? 11.558 -5.582 -8.760 1.00 90.69 103 THR A O 1
ATOM 819 N N . SER A 1 104 ? 11.749 -5.507 -6.511 1.00 92.50 104 SER A N 1
ATOM 820 C CA . SER A 1 104 ? 10.388 -5.039 -6.244 1.00 92.50 104 SER A CA 1
ATOM 821 C C . SER A 1 104 ? 10.254 -3.542 -6.538 1.00 92.50 104 SER A C 1
ATOM 823 O O . SER A 1 104 ? 11.008 -2.700 -6.032 1.00 92.50 104 SER A O 1
ATOM 825 N N . LEU A 1 105 ? 9.280 -3.216 -7.377 1.00 93.88 105 LEU A N 1
ATOM 826 C CA . LEU A 1 105 ? 8.888 -1.868 -7.751 1.00 93.88 105 LEU A CA 1
ATOM 827 C C . LEU A 1 105 ? 7.418 -1.646 -7.408 1.00 93.88 105 LEU A C 1
ATOM 829 O O . LEU A 1 105 ? 6.616 -2.569 -7.345 1.00 93.88 105 LEU A O 1
ATOM 833 N N . PHE A 1 106 ? 7.044 -0.385 -7.240 1.00 94.06 106 PHE A N 1
ATOM 834 C CA . PHE A 1 106 ? 5.686 0.024 -6.919 1.00 94.06 106 PHE A CA 1
ATOM 835 C C . PHE A 1 106 ? 5.161 0.943 -8.013 1.00 94.06 106 PHE A C 1
ATOM 837 O O . PHE A 1 106 ? 5.782 1.966 -8.322 1.00 94.06 106 PHE A O 1
ATOM 844 N N . LEU A 1 107 ? 4.002 0.607 -8.575 1.00 93.94 107 LEU A N 1
ATOM 845 C CA . LEU A 1 107 ? 3.340 1.447 -9.564 1.00 93.94 107 LEU A CA 1
ATOM 846 C C . LEU A 1 107 ? 2.812 2.732 -8.913 1.00 93.94 107 LEU A C 1
ATOM 848 O O . LEU A 1 107 ? 2.168 2.720 -7.857 1.00 93.94 107 LEU A O 1
ATOM 852 N N . ASP A 1 108 ? 3.095 3.865 -9.546 1.00 92.50 108 ASP A N 1
ATOM 853 C CA . ASP A 1 108 ? 2.606 5.165 -9.106 1.00 92.50 108 ASP A CA 1
ATOM 854 C C . ASP A 1 108 ? 1.126 5.300 -9.478 1.00 92.50 108 ASP A C 1
ATOM 856 O O . ASP A 1 108 ? 0.719 4.896 -10.568 1.00 92.50 108 ASP A O 1
ATOM 860 N N . LEU A 1 109 ? 0.310 5.862 -8.585 1.00 90.88 109 LEU A N 1
ATOM 861 C CA . LEU A 1 109 ? -1.127 6.009 -8.838 1.00 90.88 109 LEU A CA 1
ATOM 862 C C . LEU A 1 109 ? -1.463 7.389 -9.413 1.00 90.88 109 LEU A C 1
ATOM 864 O O . LEU A 1 109 ? -0.785 8.393 -9.163 1.00 90.88 109 LEU A O 1
ATOM 868 N N . ASP A 1 110 ? -2.515 7.442 -10.217 1.00 88.81 110 ASP A N 1
ATOM 869 C CA . ASP A 1 110 ? -3.138 8.670 -10.687 1.00 88.81 110 ASP A CA 1
ATOM 870 C C . ASP A 1 110 ? -4.065 9.274 -9.612 1.00 88.81 110 ASP A C 1
ATOM 872 O O . ASP A 1 110 ? -4.156 8.791 -8.480 1.00 88.81 110 ASP A O 1
ATOM 876 N N . THR A 1 111 ? -4.763 10.359 -9.955 1.00 86.94 111 THR A N 1
ATOM 877 C CA . THR A 1 111 ? -5.718 11.024 -9.051 1.00 86.94 111 THR A CA 1
ATOM 878 C C . THR A 1 111 ? -6.958 10.182 -8.744 1.00 86.94 111 THR A C 1
ATOM 880 O O . THR A 1 111 ? -7.661 10.469 -7.779 1.00 86.94 111 THR A O 1
ATOM 883 N N . LYS A 1 112 ? -7.228 9.144 -9.542 1.00 84.88 112 LYS A N 1
ATOM 884 C CA . LYS A 1 112 ? -8.353 8.217 -9.389 1.00 84.88 112 LYS A CA 1
ATOM 885 C C . LYS A 1 112 ? -7.960 6.941 -8.635 1.00 84.88 112 LYS A C 1
ATOM 887 O O . LYS A 1 112 ? -8.830 6.130 -8.329 1.00 84.88 112 LYS A O 1
ATOM 892 N N . GLY A 1 113 ? -6.680 6.773 -8.301 1.00 81.94 113 GLY A N 1
ATOM 893 C CA . GLY A 1 113 ? -6.160 5.599 -7.605 1.00 81.94 113 GLY A CA 1
ATOM 894 C C . GLY A 1 113 ? -5.815 4.422 -8.521 1.00 81.94 113 GLY A C 1
ATOM 895 O O . GLY A 1 113 ? -5.595 3.323 -8.015 1.00 81.94 113 GLY A O 1
ATOM 896 N N . PHE A 1 114 ? -5.742 4.628 -9.838 1.00 86.25 114 PHE A N 1
ATOM 897 C CA . PHE A 1 114 ? -5.293 3.619 -10.799 1.00 86.25 114 PHE A CA 1
ATOM 898 C C . PHE A 1 114 ? -3.806 3.790 -11.123 1.00 86.25 114 PHE A C 1
ATOM 900 O O . PHE A 1 114 ? -3.295 4.909 -11.051 1.00 86.25 114 PHE A O 1
ATOM 907 N N . PRO A 1 115 ? -3.085 2.717 -11.495 1.00 89.38 115 PRO A N 1
ATOM 908 C CA . PRO A 1 115 ? -1.708 2.834 -11.959 1.00 89.38 115 PRO A CA 1
ATOM 909 C C . PRO A 1 115 ? -1.595 3.821 -13.123 1.00 89.38 115 PRO A C 1
ATOM 911 O O . PRO A 1 115 ? -2.298 3.696 -14.130 1.00 89.38 115 PRO A O 1
ATOM 914 N N . ARG A 1 116 ? -0.692 4.797 -12.997 1.00 91.38 116 ARG A N 1
ATOM 915 C CA . ARG A 1 116 ? -0.393 5.740 -14.075 1.00 91.38 116 ARG A CA 1
ATOM 916 C C . ARG A 1 116 ? 0.145 4.959 -15.255 1.00 91.38 116 ARG A C 1
ATOM 918 O O . ARG A 1 116 ? 1.223 4.368 -15.168 1.00 91.38 116 ARG A O 1
ATOM 925 N N . SER A 1 117 ? -0.606 4.991 -16.345 1.00 92.00 117 SER A N 1
ATOM 926 C CA . SER A 1 117 ? -0.238 4.327 -17.581 1.00 92.00 117 SER A CA 1
ATOM 927 C C . SER A 1 117 ? -0.269 5.288 -18.758 1.00 92.00 117 SER A C 1
ATOM 929 O O . SER A 1 117 ? -0.967 6.303 -18.745 1.00 92.00 117 SER A O 1
ATOM 931 N N . HIS A 1 118 ? 0.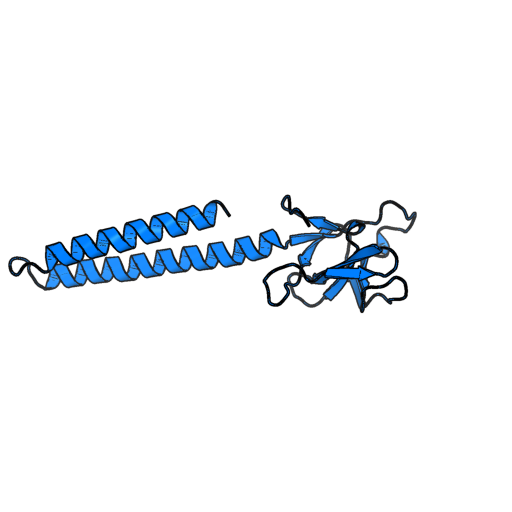533 4.969 -19.762 1.00 91.38 118 HIS A N 1
ATOM 932 C CA . HIS A 1 118 ? 0.566 5.656 -21.040 1.00 91.38 118 HIS A CA 1
ATOM 933 C C . HIS A 1 118 ? 0.562 4.606 -22.145 1.00 91.38 118 HIS A C 1
ATOM 935 O O . HIS A 1 118 ? 1.242 3.589 -22.029 1.00 91.38 118 HIS A O 1
ATOM 941 N N . GLN A 1 119 ? -0.211 4.840 -23.198 1.00 90.00 119 GLN A N 1
ATOM 942 C CA . GLN A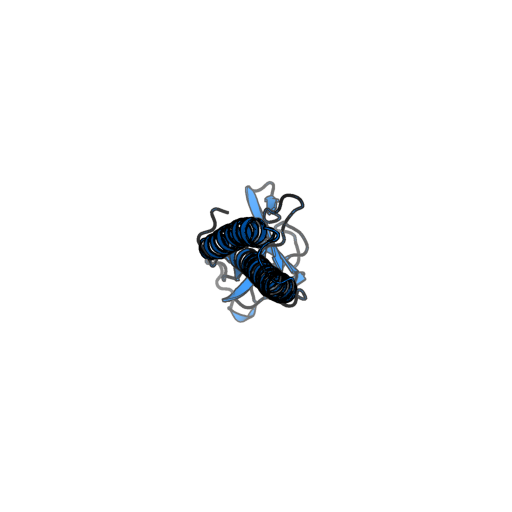 1 119 ? -0.205 3.989 -24.378 1.00 90.00 119 GLN A CA 1
ATOM 943 C C . GLN A 1 119 ? 0.476 4.750 -25.508 1.00 90.00 119 GLN A C 1
ATOM 945 O O . GLN A 1 119 ? 0.049 5.853 -25.850 1.00 90.00 119 GLN A O 1
ATOM 950 N N . SER A 1 120 ? 1.549 4.183 -26.052 1.00 84.50 120 SER A N 1
ATOM 951 C CA . SER A 1 120 ? 2.239 4.766 -27.199 1.00 84.50 120 SER A CA 1
ATOM 952 C C . SER A 1 120 ? 1.380 4.647 -28.463 1.00 84.50 120 SER A C 1
ATOM 954 O O . SER A 1 120 ? 0.457 3.835 -28.545 1.00 84.50 120 SER A O 1
ATOM 956 N N . GLN A 1 121 ? 1.732 5.412 -29.500 1.00 80.62 121 GLN A N 1
ATOM 957 C CA . GLN A 1 121 ? 1.102 5.290 -30.823 1.00 80.62 121 GLN A CA 1
ATOM 958 C C . GLN A 1 121 ? 1.303 3.899 -31.450 1.00 80.62 121 GLN A C 1
ATOM 960 O O . GLN A 1 121 ? 0.475 3.464 -32.243 1.00 80.62 121 GLN A O 1
ATOM 965 N N . SER A 1 122 ? 2.368 3.185 -31.064 1.00 78.94 122 SER A N 1
ATOM 966 C CA . SER A 1 122 ? 2.639 1.795 -31.457 1.00 78.94 122 SER A CA 1
ATOM 967 C C . SER A 1 122 ? 1.782 0.762 -30.711 1.00 78.94 122 SER A C 1
ATOM 969 O O . SER A 1 122 ? 1.843 -0.422 -31.028 1.00 78.94 122 SER A O 1
ATOM 971 N N . GLY A 1 123 ? 0.970 1.190 -29.737 1.00 81.69 123 GLY A N 1
ATOM 972 C CA . GLY A 1 123 ? 0.102 0.322 -28.940 1.00 81.69 123 GLY A CA 1
ATOM 973 C C . GLY A 1 123 ? 0.758 -0.250 -27.681 1.00 81.69 123 GLY A C 1
ATOM 974 O O . GLY A 1 123 ? 0.085 -0.947 -26.922 1.00 81.69 123 GLY A O 1
ATOM 975 N N . GLU A 1 124 ? 2.027 0.067 -27.411 1.00 85.88 124 GLU A N 1
ATOM 976 C CA . GLU A 1 124 ? 2.725 -0.390 -26.210 1.00 85.88 124 GLU A CA 1
ATOM 977 C C . GLU A 1 124 ? 2.206 0.316 -24.956 1.00 85.88 124 GLU A C 1
ATOM 979 O O . GLU A 1 124 ? 2.017 1.536 -24.932 1.00 85.88 124 GLU A O 1
ATOM 984 N N . LYS A 1 125 ? 2.014 -0.454 -23.881 1.00 91.06 125 LYS A N 1
ATOM 985 C CA . LYS A 1 125 ? 1.538 0.056 -22.594 1.00 91.06 125 LYS A CA 1
ATOM 986 C C . LYS A 1 125 ? 2.702 0.242 -21.627 1.00 91.06 125 LYS A C 1
ATOM 988 O O . LYS A 1 125 ? 3.418 -0.704 -21.294 1.00 91.06 125 LYS A O 1
ATOM 993 N N . TRP A 1 126 ? 2.834 1.466 -21.147 1.00 93.00 126 TRP A N 1
ATOM 994 C CA . TRP A 1 126 ? 3.849 1.918 -20.212 1.00 93.00 126 TRP A CA 1
ATOM 995 C C . TRP A 1 126 ? 3.220 2.216 -18.865 1.00 93.00 126 TRP A C 1
ATOM 997 O O . TRP A 1 126 ? 2.093 2.707 -18.804 1.00 93.00 126 TRP A O 1
ATOM 1007 N N . PHE A 1 127 ? 3.966 1.979 -17.795 1.00 94.31 127 PHE A N 1
ATOM 1008 C CA . PHE A 1 127 ? 3.550 2.274 -16.433 1.00 94.31 127 PHE A CA 1
ATOM 1009 C C . PHE A 1 127 ? 4.640 3.040 -15.702 1.00 94.31 127 PHE A C 1
ATOM 1011 O O . PHE A 1 127 ? 5.827 2.800 -15.912 1.00 94.31 127 PHE A O 1
ATOM 1018 N N . LEU A 1 128 ? 4.243 3.971 -14.841 1.00 94.25 128 LEU A N 1
ATOM 1019 C CA . LEU A 1 128 ? 5.192 4.692 -14.002 1.00 94.25 128 LEU A CA 1
ATOM 1020 C C . LEU A 1 128 ? 5.469 3.872 -12.743 1.00 94.25 128 LEU A C 1
ATOM 1022 O O . LEU A 1 128 ? 4.559 3.640 -11.948 1.00 94.25 128 LEU A O 1
ATOM 1026 N N . ALA A 1 129 ? 6.718 3.464 -12.547 1.00 94.69 129 ALA A N 1
ATOM 1027 C CA . ALA A 1 129 ? 7.144 2.647 -11.419 1.00 94.69 129 ALA A CA 1
ATOM 1028 C C . ALA A 1 129 ? 8.229 3.351 -10.596 1.00 94.69 129 ALA A C 1
ATOM 1030 O O . ALA A 1 129 ? 8.958 4.220 -11.091 1.00 94.69 129 ALA A O 1
ATOM 1031 N N . ARG A 1 130 ? 8.337 2.982 -9.317 1.00 94.50 130 ARG A N 1
ATOM 1032 C CA . ARG A 1 130 ? 9.400 3.456 -8.424 1.00 94.50 130 ARG A CA 1
ATOM 1033 C C . ARG A 1 130 ? 9.871 2.386 -7.441 1.00 94.50 130 ARG A C 1
ATOM 1035 O O . ARG A 1 130 ? 9.094 1.512 -7.078 1.00 94.50 130 ARG A O 1
ATOM 1042 N N . SER A 1 131 ? 11.104 2.495 -6.952 1.00 92.75 131 SER A N 1
ATOM 1043 C CA . SER A 1 131 ? 11.599 1.682 -5.833 1.00 92.75 131 SER A CA 1
ATOM 1044 C C . SER A 1 131 ? 10.892 2.030 -4.516 1.00 92.75 131 SER A C 1
ATOM 1046 O O . SER A 1 131 ? 10.308 3.108 -4.377 1.00 92.75 131 SER A O 1
ATOM 1048 N N . SER A 1 132 ? 10.998 1.151 -3.513 1.00 86.75 132 SER A N 1
ATOM 1049 C CA . SER A 1 132 ? 10.484 1.386 -2.150 1.00 86.75 132 SER A CA 1
ATOM 1050 C C . SER A 1 132 ? 11.048 2.659 -1.506 1.00 86.75 132 SER A C 1
ATOM 1052 O O . SER A 1 132 ? 10.303 3.437 -0.912 1.00 86.75 132 SER A O 1
ATOM 1054 N N . SER A 1 133 ? 12.352 2.904 -1.677 1.00 85.56 133 SER A N 1
ATOM 1055 C CA . SER A 1 133 ? 13.047 4.131 -1.257 1.00 85.56 133 SER A CA 1
ATOM 1056 C C . SER A 1 133 ? 12.583 5.362 -2.032 1.00 85.56 133 SER A C 1
ATOM 1058 O O . SER A 1 133 ? 12.752 6.495 -1.589 1.00 85.56 133 SER A O 1
ATOM 1060 N N . GLY A 1 134 ? 12.024 5.146 -3.222 1.00 83.69 134 GLY A N 1
ATOM 1061 C CA . GLY A 1 134 ? 11.583 6.197 -4.106 1.00 83.69 134 GLY A CA 1
ATOM 106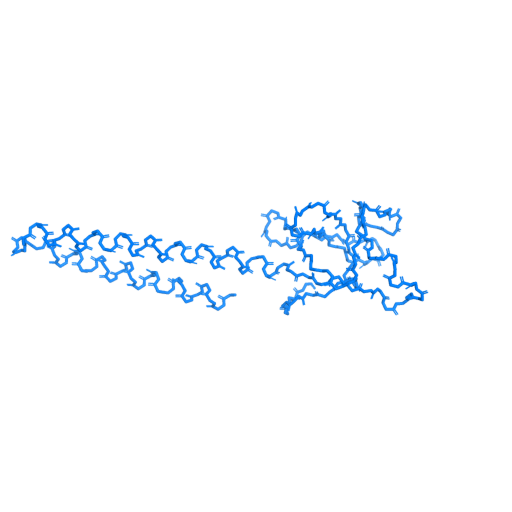2 C C . GLY A 1 134 ? 12.689 6.914 -4.871 1.00 83.69 134 GLY A C 1
ATOM 1063 O O . GLY A 1 134 ? 12.351 7.840 -5.608 1.00 83.69 134 GLY A O 1
ATOM 1064 N N . THR A 1 135 ? 13.948 6.498 -4.702 1.00 85.75 135 THR A N 1
ATOM 1065 C CA . THR A 1 135 ? 15.128 7.040 -5.393 1.00 85.75 135 THR A CA 1
ATOM 1066 C C . THR A 1 135 ? 15.113 6.703 -6.876 1.00 85.75 135 THR A C 1
ATOM 1068 O O . THR A 1 135 ? 15.437 7.546 -7.705 1.00 85.75 135 THR A O 1
ATOM 1071 N N . ASN A 1 136 ? 14.680 5.488 -7.212 1.00 90.00 136 ASN A N 1
ATOM 1072 C CA . ASN A 1 136 ? 14.631 5.014 -8.584 1.00 90.00 136 ASN A CA 1
ATOM 1073 C C . ASN A 1 136 ? 13.194 5.167 -9.066 1.00 90.00 136 ASN A C 1
ATOM 1075 O O . ASN A 1 136 ? 12.290 4.567 -8.488 1.00 90.00 136 ASN A O 1
ATOM 1079 N N . LYS A 1 137 ? 12.969 5.995 -10.086 1.00 93.81 137 LYS A N 1
ATOM 1080 C CA . LYS A 1 137 ? 11.645 6.252 -10.660 1.00 93.81 137 LYS A CA 1
ATOM 1081 C C . LYS A 1 137 ? 11.753 6.365 -12.173 1.00 93.81 137 LYS A C 1
ATOM 1083 O O . LYS A 1 137 ? 12.656 7.031 -12.675 1.00 93.81 137 LYS A O 1
ATOM 1088 N N . GLY A 1 138 ? 10.799 5.780 -12.882 1.00 94.19 138 GLY A N 1
ATOM 1089 C CA . GLY A 1 138 ? 10.688 5.944 -14.325 1.00 94.19 138 GLY A CA 1
ATOM 1090 C C . GLY A 1 138 ? 9.616 5.056 -14.935 1.00 94.19 138 GLY A C 1
ATOM 1091 O O . GLY A 1 138 ? 8.899 4.338 -14.237 1.00 94.19 138 GLY A O 1
ATOM 1092 N N . TRP A 1 139 ? 9.488 5.161 -16.248 1.00 94.50 139 TRP A N 1
ATOM 1093 C CA . TRP A 1 139 ? 8.538 4.410 -17.047 1.00 94.50 139 TRP A CA 1
ATOM 1094 C C . TRP A 1 139 ? 9.097 3.039 -17.409 1.00 94.50 139 TRP A C 1
ATOM 1096 O O . TRP A 1 139 ? 10.245 2.921 -17.839 1.00 94.50 139 TRP A O 1
ATOM 1106 N N . ILE A 1 140 ? 8.261 2.021 -17.251 1.00 92.62 140 ILE A N 1
ATOM 1107 C CA . ILE A 1 140 ? 8.560 0.621 -17.548 1.00 92.62 140 ILE A CA 1
ATOM 1108 C C . ILE A 1 140 ? 7.465 0.050 -18.454 1.00 92.62 140 ILE A C 1
ATOM 1110 O O . ILE A 1 140 ? 6.293 0.426 -18.327 1.00 92.62 140 ILE A O 1
ATOM 1114 N N . LYS A 1 141 ? 7.829 -0.822 -19.398 1.00 91.69 141 LYS A N 1
ATOM 1115 C CA . LYS A 1 141 ? 6.864 -1.466 -20.298 1.00 91.69 141 LYS A CA 1
ATOM 1116 C C . LYS A 1 141 ? 6.120 -2.590 -19.583 1.00 91.69 141 LYS A C 1
ATOM 1118 O O . LYS A 1 141 ? 6.648 -3.214 -18.668 1.00 91.69 141 LYS A O 1
ATOM 1123 N N . ARG A 1 142 ? 4.898 -2.905 -20.027 1.00 89.12 142 ARG A N 1
ATOM 1124 C CA . ARG A 1 142 ? 4.094 -3.985 -19.424 1.00 89.12 142 ARG A CA 1
ATOM 1125 C C . ARG A 1 142 ? 4.783 -5.355 -19.439 1.00 89.12 142 ARG A C 1
ATOM 1127 O O . ARG A 1 142 ? 4.534 -6.130 -18.526 1.00 89.12 142 ARG A O 1
ATOM 1134 N N . ASN A 1 143 ? 5.601 -5.639 -20.452 1.00 88.50 143 ASN A N 1
ATOM 1135 C CA . ASN A 1 143 ? 6.344 -6.896 -20.620 1.00 88.50 143 ASN A CA 1
ATOM 1136 C C . ASN A 1 143 ? 7.679 -6.944 -19.851 1.00 88.50 143 ASN A C 1
ATOM 1138 O O . ASN A 1 143 ? 8.346 -7.971 -19.875 1.00 88.50 143 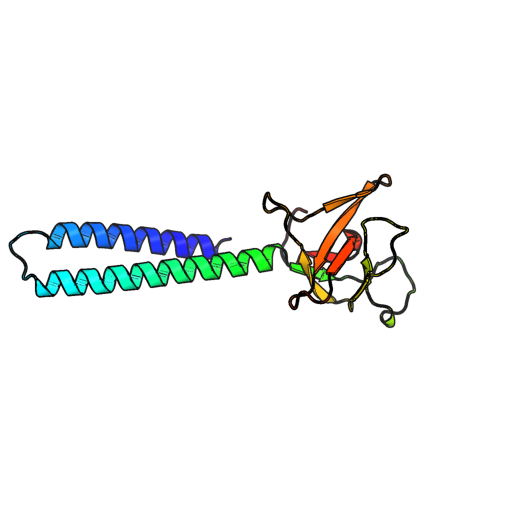ASN A O 1
ATOM 1142 N N . GLU A 1 144 ? 8.075 -5.853 -19.191 1.00 89.38 144 GLU A N 1
ATOM 1143 C CA . GLU A 1 144 ? 9.306 -5.754 -18.390 1.00 89.38 144 GLU A CA 1
ATOM 1144 C C . GLU A 1 144 ? 9.027 -5.959 -16.886 1.00 89.38 144 GLU A C 1
ATOM 1146 O O . GLU A 1 144 ? 9.915 -5.785 -16.052 1.00 89.38 144 GLU A O 1
ATOM 1151 N N . PHE A 1 145 ? 7.793 -6.302 -16.501 1.00 91.00 145 PHE A N 1
ATOM 1152 C CA . PHE A 1 145 ? 7.446 -6.610 -15.116 1.00 91.00 145 PHE A CA 1
ATOM 1153 C C . PHE A 1 145 ? 6.249 -7.549 -15.007 1.00 91.00 145 PHE A C 1
ATOM 1155 O O . PHE A 1 145 ? 5.343 -7.510 -15.841 1.00 91.00 145 PHE A O 1
ATOM 1162 N N . ASP A 1 146 ? 6.182 -8.279 -13.896 1.00 90.50 146 ASP A N 1
ATOM 1163 C CA . ASP A 1 146 ? 4.986 -9.018 -13.497 1.00 90.50 146 ASP A CA 1
ATOM 1164 C C . ASP A 1 146 ? 4.449 -8.562 -12.140 1.00 90.50 146 ASP A C 1
ATOM 1166 O O . ASP A 1 146 ? 5.222 -8.236 -11.236 1.00 90.50 146 ASP A O 1
ATOM 1170 N N . PRO A 1 147 ? 3.120 -8.489 -11.975 1.00 88.12 147 PRO A N 1
ATOM 1171 C CA . PRO A 1 147 ? 2.520 -8.118 -10.707 1.00 88.12 147 PRO A CA 1
ATOM 1172 C C . PRO A 1 147 ? 2.649 -9.256 -9.684 1.00 88.12 147 PRO A C 1
ATOM 1174 O O . PRO A 1 147 ? 2.483 -10.425 -10.017 1.00 88.12 147 PRO A O 1
ATOM 1177 N N . VAL A 1 148 ? 2.936 -8.911 -8.423 1.00 86.69 148 VAL A N 1
ATOM 1178 C CA . VAL A 1 148 ? 3.104 -9.902 -7.335 1.00 86.69 148 VAL A CA 1
ATOM 1179 C C . VAL A 1 148 ? 1.783 -10.586 -6.982 1.00 86.69 148 VAL A C 1
ATOM 1181 O O . VAL A 1 148 ? 1.740 -11.761 -6.624 1.00 86.69 148 VAL A O 1
ATOM 1184 N N . LEU A 1 149 ? 0.694 -9.830 -7.058 1.00 81.50 149 LEU A N 1
ATOM 1185 C CA . LEU A 1 149 ? -0.665 -10.342 -6.962 1.00 81.50 149 LEU A CA 1
ATOM 1186 C C . LEU A 1 149 ? -1.264 -10.388 -8.363 1.00 81.50 149 LEU A C 1
ATOM 1188 O O . LEU A 1 149 ? -0.955 -9.512 -9.164 1.00 81.50 149 LEU A O 1
ATOM 1192 N N . ASP A 1 150 ? -2.172 -11.330 -8.625 1.00 68.38 150 ASP A N 1
ATOM 1193 C CA . ASP A 1 150 ? -2.989 -11.330 -9.844 1.00 68.38 150 ASP A CA 1
ATOM 1194 C C . ASP A 1 150 ? -3.780 -10.017 -9.941 1.00 68.38 150 ASP A C 1
ATOM 1196 O O . ASP A 1 150 ? -4.870 -9.845 -9.388 1.00 68.38 150 ASP A O 1
ATOM 1200 N N . LEU A 1 151 ? -3.178 -9.048 -10.620 1.00 62.44 151 LEU A N 1
ATOM 1201 C CA . LEU A 1 151 ? -3.743 -7.754 -10.933 1.00 62.44 151 LEU A CA 1
ATOM 1202 C C . LEU A 1 151 ? -4.111 -7.790 -12.410 1.00 62.44 151 LEU A C 1
ATOM 1204 O O . LEU A 1 151 ? -3.247 -7.911 -13.278 1.00 62.44 151 LEU A O 1
ATOM 1208 N N . HIS A 1 152 ? -5.405 -7.663 -12.697 1.00 61.06 152 HIS A N 1
ATOM 1209 C CA . HIS A 1 152 ? -5.886 -7.414 -14.051 1.00 61.06 152 HIS A CA 1
ATOM 1210 C C . HIS A 1 152 ? -5.502 -5.974 -14.453 1.00 61.06 152 HIS A C 1
ATOM 1212 O O . HIS A 1 152 ? -6.276 -5.040 -14.245 1.00 61.06 152 HIS A O 1
ATOM 1218 N N . LEU A 1 153 ? -4.262 -5.801 -14.936 1.00 59.75 153 LEU A N 1
ATOM 1219 C CA . LEU A 1 153 ? -3.663 -4.544 -15.422 1.00 59.75 153 LEU A CA 1
ATOM 1220 C C . LEU A 1 153 ? -3.853 -4.336 -16.923 1.00 59.75 153 LEU A C 1
ATOM 1222 O O . LEU A 1 153 ? -3.700 -5.312 -17.683 1.00 59.75 153 LEU A O 1
#